Protein AF-A0A0F8VSQ3-F1 (afdb_monomer)

Radius of gyration: 21.57 Å; Cα contacts (8 Å, |Δi|>4): 103; chains: 1; bounding box: 49×39×62 Å

Solvent-accessible surface area (backbone atoms only — not comparable to full-atom values): 9890 Å² total; per-residue (Å²): 139,87,86,88,83,87,86,86,74,57,72,69,60,49,50,52,51,51,53,56,52,42,71,39,65,46,79,46,69,46,68,51,94,93,52,95,62,66,46,83,47,72,45,74,39,74,78,78,88,86,86,85,82,88,85,88,74,63,78,91,43,47,51,59,55,45,18,72,58,31,78,76,59,89,81,67,72,52,72,82,46,49,65,62,51,54,51,49,27,59,76,69,64,40,40,81,57,85,86,76,63,53,82,60,84,71,82,90,58,88,97,66,84,61,77,83,74,46,40,69,82,83,84,80,73,82,67,77,88,63,88,71,62,66,79,78,42,67,78,80,81,80,86,127

Mean predicted aligned error: 12.32 Å

Nearest PDB structures (foldseek):
  7og4-assembly1_a  TM=2.407E-01  e=1.908E+00  Homo sapiens
  8xt3-assembly1_Lp  TM=1.905E-01  e=4.490E+00  Homo sapiens

Secondary structure (DSSP, 8-state):
--------S-HHHHHHHHHHHHT-EEEEEE--TT-SSPEEEEEEP-------------GGGHHHHHHHS----TTS-GGGGHHHHHHHHHHTTPBPPPS-PPPPSS---TT-------B----S----SS---TTTS-S-----

Structure (mmCIF, N/CA/C/O backbone):
data_AF-A0A0F8VSQ3-F1
#
_entry.id   AF-A0A0F8VSQ3-F1
#
loop_
_atom_site.group_PDB
_atom_site.id
_atom_site.type_symbol
_atom_site.label_atom_id
_atom_site.label_alt_id
_atom_site.label_comp_id
_atom_site.label_asym_id
_atom_site.label_entity_id
_atom_site.label_seq_id
_atom_site.pdbx_PDB_ins_code
_atom_site.Cartn_x
_atom_site.Cartn_y
_atom_site.Cartn_z
_atom_site.occupancy
_atom_site.B_iso_or_equiv
_atom_site.auth_seq_id
_atom_site.auth_comp_id
_atom_site.auth_asym_id
_atom_site.auth_atom_id
_atom_site.pdbx_PDB_model_num
ATOM 1 N N . MET A 1 1 ? 6.421 6.512 -15.736 1.00 66.56 1 MET A N 1
ATOM 2 C CA . MET A 1 1 ? 4.998 6.893 -15.875 1.00 66.56 1 MET A CA 1
ATOM 3 C C . MET A 1 1 ? 4.171 5.881 -15.095 1.00 66.56 1 MET A C 1
ATOM 5 O O . MET A 1 1 ? 4.475 4.701 -15.207 1.00 66.56 1 MET A O 1
ATOM 9 N N . HIS A 1 2 ? 3.207 6.316 -14.280 1.00 70.56 2 HIS A N 1
ATOM 10 C CA . HIS A 1 2 ? 2.321 5.422 -13.522 1.00 70.56 2 HIS A CA 1
ATOM 11 C C . HIS A 1 2 ? 0.908 5.543 -14.086 1.00 70.56 2 HIS A C 1
ATOM 13 O O . HIS A 1 2 ? 0.384 6.653 -14.155 1.00 70.56 2 HIS A O 1
ATOM 19 N N . ILE A 1 3 ? 0.322 4.423 -14.504 1.00 75.44 3 ILE A N 1
ATOM 20 C CA . ILE A 1 3 ? -1.062 4.357 -14.976 1.00 75.44 3 ILE A CA 1
ATOM 21 C C . ILE A 1 3 ? -1.866 3.639 -13.894 1.00 75.44 3 ILE A C 1
ATOM 23 O O . ILE A 1 3 ? -1.527 2.520 -13.517 1.00 75.44 3 ILE A O 1
ATOM 27 N N . TYR A 1 4 ? -2.899 4.306 -13.382 1.00 78.56 4 TYR A N 1
ATOM 28 C CA . TYR A 1 4 ? -3.831 3.740 -12.412 1.00 78.56 4 TYR A CA 1
ATOM 29 C C . TYR A 1 4 ? -5.100 3.329 -13.148 1.00 78.56 4 TYR A C 1
ATOM 31 O O . TYR A 1 4 ? -5.677 4.133 -13.877 1.00 78.56 4 TYR A O 1
ATOM 39 N N . ILE A 1 5 ? -5.524 2.086 -12.954 1.00 80.31 5 ILE A N 1
ATOM 40 C CA . ILE A 1 5 ? -6.735 1.526 -13.553 1.00 80.31 5 ILE A CA 1
ATOM 41 C C . ILE A 1 5 ? -7.601 0.918 -12.454 1.00 80.31 5 ILE A C 1
ATOM 43 O O . ILE A 1 5 ? -7.084 0.400 -11.465 1.00 80.31 5 ILE A O 1
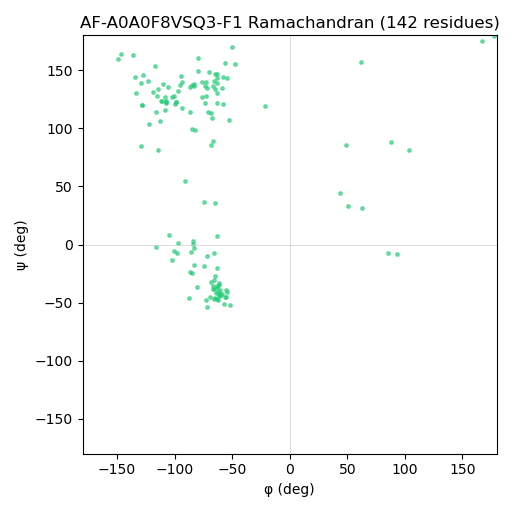ATOM 47 N N . ALA A 1 6 ? -8.916 1.004 -12.625 1.00 79.94 6 ALA A N 1
ATOM 48 C CA . ALA A 1 6 ? -9.884 0.287 -11.809 1.00 79.94 6 ALA A CA 1
ATOM 49 C C . ALA A 1 6 ? -10.443 -0.867 -12.643 1.00 79.94 6 ALA A C 1
ATOM 51 O O . ALA A 1 6 ? -10.754 -0.683 -13.819 1.00 79.94 6 ALA A O 1
ATOM 52 N N . ILE A 1 7 ? -10.559 -2.049 -12.043 1.00 82.81 7 ILE A N 1
ATOM 53 C CA . ILE A 1 7 ? -10.955 -3.277 -12.737 1.00 82.81 7 ILE A CA 1
ATOM 54 C C . ILE A 1 7 ? -12.097 -3.915 -11.949 1.00 8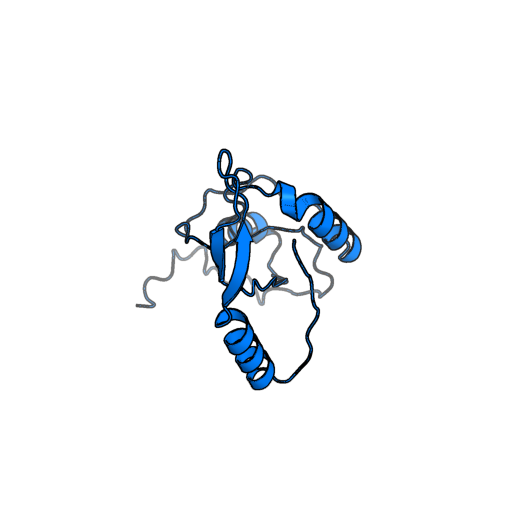2.81 7 ILE A C 1
ATOM 56 O O . ILE A 1 7 ? -12.073 -3.932 -10.719 1.00 82.81 7 ILE A O 1
ATOM 60 N N . ARG A 1 8 ? -13.107 -4.430 -12.652 1.00 83.56 8 ARG A N 1
ATOM 61 C CA . ARG A 1 8 ? -14.232 -5.172 -12.072 1.00 83.56 8 ARG A CA 1
ATOM 62 C C . ARG A 1 8 ? -14.465 -6.427 -12.904 1.00 83.56 8 ARG A C 1
ATOM 64 O O . ARG A 1 8 ? -14.583 -6.334 -14.119 1.00 83.56 8 ARG A O 1
ATOM 71 N N . GLY A 1 9 ? -14.570 -7.582 -12.256 1.00 88.00 9 GLY A N 1
ATOM 72 C CA . GLY A 1 9 ? -14.800 -8.861 -12.925 1.00 88.00 9 GLY A CA 1
ATOM 73 C C . GLY A 1 9 ? -14.820 -10.029 -11.943 1.00 88.00 9 GLY A C 1
ATOM 74 O O . GLY A 1 9 ? -14.656 -9.836 -10.738 1.00 88.00 9 GLY A O 1
ATOM 75 N N . LEU A 1 10 ? -15.030 -11.240 -12.462 1.00 91.75 10 LEU A N 1
ATOM 76 C CA . LEU A 1 10 ? -14.872 -12.474 -11.688 1.00 91.75 10 LEU A CA 1
ATOM 77 C C . LEU A 1 10 ? -13.402 -12.655 -11.283 1.00 91.75 10 LEU A C 1
ATOM 79 O O . LEU A 1 10 ? -12.504 -12.302 -12.045 1.00 91.75 10 LEU A O 1
ATOM 83 N N . ILE A 1 11 ? -13.151 -13.251 -10.111 1.00 88.12 11 ILE A N 1
ATOM 84 C CA . ILE A 1 11 ? -11.791 -13.427 -9.564 1.00 88.12 11 ILE A CA 1
ATOM 85 C C . ILE A 1 11 ? -10.871 -14.164 -10.550 1.00 88.12 11 ILE A C 1
ATOM 87 O O . ILE A 1 11 ? -9.707 -13.797 -10.685 1.00 88.12 11 ILE A O 1
ATOM 91 N N . SER A 1 12 ? -11.378 -15.181 -11.253 1.00 92.50 12 SER A N 1
ATOM 92 C CA . SER A 1 12 ? -10.612 -15.919 -12.267 1.00 92.50 12 SER A CA 1
ATOM 93 C C . SER A 1 12 ? -10.173 -15.023 -13.428 1.00 92.50 12 SER A C 1
ATOM 95 O O . SER A 1 12 ? -8.993 -15.008 -13.762 1.00 92.50 12 SER A O 1
ATOM 97 N N . ALA A 1 13 ? -11.093 -14.225 -13.977 1.00 92.56 13 ALA A N 1
ATOM 98 C CA . ALA A 1 13 ? -10.815 -13.310 -15.083 1.00 92.56 13 ALA A CA 1
ATOM 99 C C . ALA A 1 13 ? -9.839 -12.188 -14.684 1.00 92.56 13 ALA A C 1
ATOM 101 O O . ALA A 1 13 ? -8.962 -11.824 -15.463 1.00 92.56 13 ALA A O 1
ATOM 102 N N . VAL A 1 14 ? -9.952 -11.662 -13.456 1.00 90.06 14 VAL A N 1
ATOM 103 C CA . VAL A 1 14 ? -9.006 -10.660 -12.935 1.00 90.06 14 VAL A CA 1
ATOM 104 C C . VAL A 1 14 ? -7.600 -11.252 -12.831 1.00 90.06 14 VAL A C 1
ATOM 106 O O . VAL A 1 14 ? -6.658 -10.647 -13.332 1.00 90.06 14 VAL A O 1
ATOM 109 N N . LYS A 1 15 ? -7.457 -12.457 -12.267 1.00 89.25 15 LYS A N 1
ATOM 110 C CA . LYS A 1 15 ? -6.156 -13.136 -12.158 1.00 89.25 15 LYS A CA 1
ATOM 111 C C . LYS A 1 15 ? -5.533 -13.446 -13.517 1.00 89.25 15 LYS A C 1
ATOM 113 O O . LYS A 1 15 ? -4.329 -13.288 -13.690 1.00 89.25 15 LYS A O 1
ATOM 118 N N . GLU A 1 16 ? -6.333 -13.893 -14.483 1.00 91.38 16 GLU A N 1
ATOM 119 C CA . GLU A 1 16 ? -5.857 -14.149 -15.846 1.00 91.38 16 GLU A CA 1
ATOM 120 C C . GLU A 1 16 ? -5.306 -12.871 -16.489 1.00 91.38 16 GLU A C 1
ATOM 122 O O . GLU A 1 16 ? -4.203 -12.870 -17.036 1.00 91.38 16 GLU A O 1
ATOM 127 N N . TRP A 1 17 ? -6.024 -11.758 -16.336 1.00 89.88 17 TRP A N 1
ATOM 128 C CA . TRP A 1 17 ? -5.571 -10.453 -16.800 1.00 89.88 17 TRP A CA 1
ATOM 129 C C . TRP A 1 17 ? -4.299 -9.976 -16.068 1.00 89.88 17 TRP A C 1
ATOM 131 O O . TRP A 1 17 ? -3.371 -9.485 -16.713 1.00 89.88 17 TRP A O 1
ATOM 141 N N . GLU A 1 18 ? -4.199 -10.161 -14.746 1.00 89.06 18 GLU A N 1
ATOM 142 C CA . GLU A 1 18 ? -2.995 -9.828 -13.963 1.00 89.06 18 GLU A CA 1
ATOM 143 C C . GLU A 1 18 ? -1.769 -10.623 -14.440 1.00 89.06 18 GLU A C 1
ATOM 145 O O . GLU A 1 18 ? -0.676 -10.067 -14.607 1.00 89.06 18 GLU A O 1
ATOM 150 N N . ASN A 1 19 ? -1.955 -11.915 -14.720 1.00 87.94 19 ASN A N 1
ATOM 151 C CA . ASN A 1 19 ? -0.921 -12.788 -15.274 1.00 87.94 19 ASN A CA 1
ATOM 152 C C . ASN A 1 19 ? -0.506 -12.340 -16.681 1.00 87.94 19 ASN A C 1
ATOM 154 O O . ASN A 1 19 ? 0.686 -12.214 -16.968 1.00 87.94 19 ASN A O 1
ATOM 158 N N . PHE A 1 20 ? -1.475 -12.032 -17.548 1.00 88.56 20 PHE A N 1
ATOM 159 C CA . PHE A 1 20 ? -1.192 -11.517 -18.884 1.00 88.56 20 PHE A CA 1
ATOM 160 C C . PHE A 1 20 ? -0.343 -10.246 -18.809 1.00 88.56 20 PHE A C 1
ATOM 162 O O . PHE A 1 20 ? 0.720 -10.182 -19.423 1.00 88.56 20 PHE A O 1
ATOM 169 N N . MET A 1 21 ? -0.755 -9.270 -18.000 1.00 87.25 21 MET A N 1
ATOM 170 C CA . MET A 1 21 ? -0.066 -7.986 -17.876 1.00 87.25 21 MET A CA 1
ATOM 171 C C . MET A 1 21 ? 1.326 -8.094 -17.253 1.00 87.25 21 MET A C 1
ATOM 173 O O . MET A 1 21 ? 2.220 -7.358 -17.657 1.00 87.25 21 MET A O 1
ATOM 177 N N . SER A 1 22 ? 1.538 -8.994 -16.292 1.00 82.00 22 SER A N 1
ATOM 178 C CA . SER A 1 22 ? 2.855 -9.202 -15.664 1.00 82.00 22 SER A CA 1
ATOM 179 C C . SER A 1 22 ? 3.855 -9.960 -16.549 1.00 82.00 22 SER A C 1
ATOM 181 O O . SER A 1 22 ? 5.061 -9.868 -16.325 1.00 82.00 22 SER A O 1
ATOM 183 N N . SER A 1 23 ? 3.378 -10.667 -17.577 1.00 80.81 23 SER A N 1
ATOM 184 C CA . SER A 1 23 ? 4.228 -11.415 -18.518 1.00 80.81 23 SER A CA 1
ATOM 185 C C . SER A 1 23 ? 4.777 -10.583 -19.688 1.00 80.81 23 SER A C 1
ATOM 187 O O . SER A 1 23 ? 5.601 -11.073 -20.459 1.00 80.81 23 SER A O 1
ATOM 189 N N . GLN A 1 24 ? 4.354 -9.323 -19.835 1.00 86.81 24 GLN A N 1
ATOM 190 C CA . GLN A 1 24 ? 4.731 -8.498 -20.984 1.00 86.81 24 GLN A CA 1
ATOM 191 C C . GLN A 1 24 ? 6.085 -7.799 -20.793 1.00 86.81 24 GLN A C 1
ATOM 193 O O . GLN A 1 24 ? 6.354 -7.176 -19.761 1.00 86.81 24 GLN A O 1
ATOM 198 N N . TYR A 1 25 ? 6.897 -7.805 -21.852 1.00 88.69 25 TYR A N 1
ATOM 199 C CA . TYR A 1 25 ? 8.076 -6.952 -21.988 1.00 88.69 25 TYR A CA 1
ATOM 200 C C . TYR A 1 25 ? 7.833 -5.918 -23.082 1.00 88.69 25 TYR A C 1
ATOM 202 O O . TYR A 1 25 ? 7.548 -6.261 -24.226 1.00 88.69 25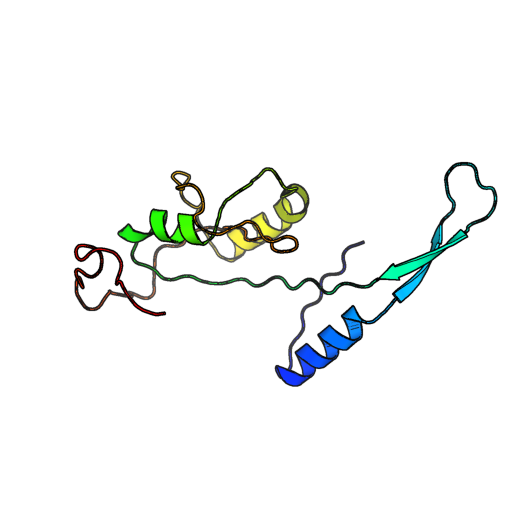 TYR A O 1
ATOM 210 N N . LEU A 1 26 ? 7.968 -4.642 -22.737 1.00 87.62 26 LEU A N 1
ATOM 211 C CA . LEU A 1 26 ? 7.797 -3.543 -23.677 1.00 87.62 26 LEU A CA 1
ATOM 212 C C . LEU A 1 26 ? 9.152 -3.149 -24.268 1.00 87.62 26 LEU A C 1
ATOM 214 O O . LEU A 1 26 ? 10.029 -2.708 -23.516 1.00 87.62 26 LEU A O 1
ATOM 218 N N . PRO A 1 27 ? 9.348 -3.274 -25.590 1.00 90.88 27 PRO A N 1
ATOM 219 C CA . PRO A 1 27 ? 10.557 -2.792 -26.230 1.00 90.88 27 PRO A CA 1
ATOM 220 C C . PRO A 1 27 ? 10.565 -1.266 -26.275 1.00 90.88 27 PRO A C 1
ATOM 222 O O . PRO A 1 27 ? 9.582 -0.624 -26.641 1.00 90.88 27 PRO A O 1
ATOM 225 N N . PHE A 1 28 ? 11.702 -0.672 -25.930 1.00 90.56 28 PHE A N 1
ATOM 226 C CA . PHE A 1 28 ? 11.919 0.766 -26.032 1.00 90.56 28 PHE A CA 1
ATOM 227 C C . PHE A 1 28 ? 13.378 1.064 -26.373 1.00 90.56 28 PHE A C 1
ATOM 229 O O . PHE A 1 28 ? 14.248 0.201 -26.283 1.00 90.56 28 PHE A O 1
ATOM 236 N N . LYS A 1 29 ? 13.657 2.290 -26.818 1.00 89.25 29 LYS A N 1
ATOM 237 C CA . LYS A 1 29 ? 15.016 2.736 -27.139 1.00 89.25 29 LYS A CA 1
ATOM 238 C C . LYS A 1 29 ? 15.434 3.835 -26.173 1.00 89.25 29 LYS A C 1
ATOM 240 O O . LYS A 1 29 ? 14.672 4.773 -25.953 1.00 89.25 29 LYS A O 1
ATOM 245 N N . VAL A 1 30 ? 16.646 3.737 -25.634 1.00 89.31 30 VAL A N 1
ATOM 246 C CA . VAL A 1 30 ? 17.220 4.740 -24.726 1.00 89.31 30 VAL A CA 1
ATOM 247 C C . VAL A 1 30 ? 18.473 5.325 -25.352 1.00 89.31 30 VAL A C 1
ATOM 249 O O . VAL A 1 30 ? 19.353 4.595 -25.809 1.00 89.31 30 VAL A O 1
ATOM 252 N N . LEU A 1 31 ? 18.562 6.653 -25.362 1.00 88.94 31 LEU A N 1
ATOM 253 C CA . LEU A 1 31 ? 19.801 7.350 -25.674 1.00 88.94 31 LEU A CA 1
ATOM 254 C C . LEU A 1 31 ? 20.633 7.458 -24.392 1.00 88.94 31 LEU A C 1
ATOM 256 O O . LEU A 1 31 ? 20.369 8.303 -23.539 1.00 88.94 31 LEU A O 1
ATOM 260 N N . GLU A 1 32 ? 21.608 6.569 -24.230 1.00 85.25 32 GLU A N 1
ATOM 261 C CA . GLU A 1 32 ? 22.520 6.622 -23.086 1.00 85.25 32 GLU A CA 1
ATOM 262 C C . GLU A 1 32 ? 23.463 7.827 -23.185 1.00 85.25 32 GLU A C 1
ATOM 264 O O . GLU A 1 32 ? 23.862 8.251 -24.275 1.00 85.25 32 GLU A O 1
ATOM 269 N N . LYS A 1 33 ? 23.854 8.372 -22.029 1.00 85.88 33 LYS A N 1
ATOM 270 C CA . LYS A 1 33 ? 24.734 9.541 -21.950 1.00 85.88 33 LYS A CA 1
ATOM 271 C C . LYS A 1 33 ? 26.062 9.252 -22.667 1.00 85.88 33 LYS A C 1
ATOM 273 O O . LYS A 1 33 ? 26.775 8.326 -22.300 1.00 85.88 33 LYS A O 1
ATOM 278 N N . GLY A 1 34 ? 26.386 10.049 -23.687 1.00 87.19 34 GLY A N 1
ATOM 279 C CA . GLY A 1 34 ? 27.613 9.912 -24.483 1.00 87.19 34 GLY A CA 1
ATOM 280 C C . GLY A 1 34 ? 27.483 9.061 -25.753 1.00 87.19 34 GLY A C 1
ATOM 281 O O . GLY A 1 34 ? 28.400 9.067 -26.573 1.00 87.19 34 GLY A O 1
ATOM 282 N N . LYS A 1 35 ? 26.351 8.380 -25.982 1.00 86.31 35 LYS A N 1
ATOM 283 C CA . LYS A 1 35 ? 26.087 7.678 -27.248 1.00 86.31 35 LYS A CA 1
ATOM 284 C C . LYS A 1 35 ? 25.316 8.572 -28.217 1.00 86.31 35 LYS A C 1
ATOM 286 O O . LYS A 1 35 ? 24.392 9.277 -27.831 1.00 86.31 35 LYS A O 1
ATOM 291 N N . LYS A 1 36 ? 25.678 8.511 -29.505 1.00 85.44 36 LYS A N 1
ATOM 292 C CA . LYS A 1 36 ? 24.981 9.231 -30.593 1.00 85.44 36 LYS A CA 1
ATOM 293 C C . LYS A 1 36 ? 23.743 8.496 -31.119 1.00 85.44 36 LYS A C 1
ATOM 295 O O . LYS A 1 36 ? 22.930 9.105 -31.805 1.00 85.44 36 LYS A O 1
ATOM 300 N N . LYS A 1 37 ? 23.611 7.193 -30.846 1.00 88.25 37 LYS A N 1
ATOM 301 C CA . LYS A 1 37 ? 22.501 6.355 -31.321 1.00 88.25 37 LYS A CA 1
ATOM 302 C C . LYS A 1 37 ? 21.773 5.700 -30.139 1.00 88.25 37 LYS A C 1
ATOM 304 O O . LYS A 1 37 ? 22.453 5.267 -29.208 1.00 88.25 37 LYS A O 1
ATOM 309 N N . PRO A 1 38 ? 20.431 5.605 -30.171 1.00 86.94 38 PRO A N 1
ATOM 310 C CA . PRO A 1 38 ? 19.661 4.915 -29.140 1.00 86.94 38 PRO A CA 1
ATOM 311 C C . PRO A 1 38 ? 19.926 3.404 -29.139 1.00 86.94 38 PRO A C 1
ATOM 313 O O . PRO A 1 38 ? 19.907 2.778 -30.200 1.00 86.94 38 PRO A O 1
ATOM 316 N N . SER A 1 39 ? 20.099 2.819 -27.955 1.00 89.62 39 SER A N 1
ATOM 317 C CA . SER A 1 39 ? 20.217 1.368 -27.767 1.00 89.62 39 SER A CA 1
ATOM 318 C C . SER A 1 39 ? 18.844 0.761 -27.430 1.00 89.62 39 SER A C 1
ATOM 320 O O . SER A 1 39 ? 18.047 1.424 -26.756 1.00 89.62 39 SER A O 1
ATOM 322 N N . PRO A 1 40 ? 18.530 -0.463 -27.893 1.00 89.94 40 PRO A N 1
ATOM 323 C CA . PRO A 1 40 ? 17.284 -1.146 -27.551 1.00 89.94 40 PRO A CA 1
ATOM 324 C C . PRO A 1 40 ? 17.325 -1.724 -26.127 1.00 89.94 40 PRO A C 1
ATOM 326 O O . PRO A 1 40 ? 18.330 -2.295 -25.716 1.00 89.94 40 PRO A O 1
ATOM 329 N N . TYR A 1 41 ? 16.209 -1.616 -25.406 1.00 88.69 41 TYR A N 1
ATOM 330 C CA . TYR A 1 41 ? 15.972 -2.210 -24.087 1.00 88.69 41 TYR A CA 1
ATOM 331 C C . TYR A 1 41 ? 14.580 -2.839 -24.027 1.00 88.69 41 TYR A C 1
ATOM 333 O O . TYR A 1 41 ? 13.697 -2.518 -24.826 1.00 88.69 41 TYR A O 1
ATOM 341 N N . LEU A 1 42 ? 14.380 -3.706 -23.035 1.00 87.00 42 LEU A N 1
ATOM 342 C CA . LEU A 1 42 ? 13.083 -4.265 -22.669 1.00 87.00 42 LEU A CA 1
ATOM 343 C C . LEU A 1 42 ? 12.707 -3.791 -21.265 1.00 87.00 42 LEU A C 1
ATOM 345 O O . LEU A 1 42 ? 13.491 -3.928 -20.328 1.00 87.00 42 LEU A O 1
ATOM 349 N N . ALA A 1 43 ? 11.511 -3.228 -21.117 1.00 83.56 43 ALA A N 1
ATOM 350 C CA . ALA A 1 43 ? 10.934 -2.896 -19.822 1.00 83.56 43 ALA A CA 1
ATOM 351 C C . ALA A 1 43 ? 9.945 -3.993 -19.438 1.00 83.56 43 ALA A C 1
ATOM 353 O O . ALA A 1 43 ? 8.975 -4.224 -20.155 1.00 83.56 43 ALA A O 1
ATOM 354 N N . GLN A 1 44 ? 10.170 -4.657 -18.309 1.00 84.56 44 GLN A N 1
ATOM 355 C CA . GLN A 1 44 ? 9.194 -5.602 -17.777 1.00 84.56 44 GLN A CA 1
ATOM 356 C C . GLN A 1 44 ? 7.995 -4.837 -17.207 1.00 84.56 44 GLN A C 1
ATOM 358 O O . GLN A 1 44 ? 8.169 -3.946 -16.369 1.00 84.56 44 GLN A O 1
ATOM 363 N N . ILE A 1 45 ? 6.781 -5.187 -17.634 1.00 83.88 45 ILE A N 1
ATOM 364 C CA . ILE A 1 45 ? 5.569 -4.681 -16.991 1.00 83.88 45 ILE A CA 1
ATOM 365 C C . ILE A 1 45 ? 5.401 -5.382 -15.641 1.00 83.88 45 ILE A C 1
ATOM 367 O O . ILE A 1 45 ? 5.566 -6.590 -15.516 1.00 83.88 45 ILE A O 1
ATOM 371 N N . GLN A 1 46 ? 5.046 -4.613 -14.614 1.00 79.69 46 GLN A N 1
ATOM 372 C CA . GLN A 1 46 ? 4.663 -5.152 -13.314 1.00 79.69 46 GLN A CA 1
ATOM 373 C C . GLN A 1 46 ? 3.326 -4.554 -12.897 1.00 79.69 46 GLN A C 1
ATOM 375 O O . GLN A 1 46 ? 3.210 -3.336 -12.734 1.00 79.69 46 GLN A O 1
ATOM 380 N N . VAL A 1 47 ? 2.330 -5.414 -12.691 1.00 80.62 47 VAL A N 1
ATOM 381 C CA . VAL A 1 47 ? 1.080 -5.025 -12.035 1.00 80.62 47 VAL A CA 1
ATOM 382 C C . VAL A 1 47 ? 1.350 -4.926 -10.537 1.00 80.62 47 VAL A C 1
ATOM 384 O O . VAL A 1 47 ? 1.903 -5.843 -9.934 1.00 80.62 47 VAL A O 1
ATOM 387 N N . ARG A 1 48 ? 1.003 -3.788 -9.933 1.00 73.62 48 ARG A N 1
ATOM 388 C CA . ARG A 1 48 ? 1.130 -3.560 -8.489 1.00 73.62 48 ARG A CA 1
ATOM 389 C C . ARG A 1 48 ? -0.234 -3.214 -7.930 1.00 73.62 48 ARG A C 1
ATOM 391 O O . ARG A 1 48 ? -0.720 -2.101 -8.121 1.00 73.62 48 ARG A O 1
ATOM 398 N N . GLU A 1 49 ? -0.840 -4.184 -7.268 1.00 75.50 49 GLU A N 1
ATOM 399 C CA . GLU A 1 49 ? -2.148 -4.020 -6.656 1.00 75.50 49 GLU A CA 1
ATOM 400 C C . GLU A 1 49 ? -2.056 -3.143 -5.396 1.00 75.50 49 GLU A C 1
ATOM 402 O O . GLU A 1 49 ? -1.120 -3.263 -4.602 1.00 75.50 49 GLU A O 1
ATOM 407 N N . LEU A 1 50 ? -3.039 -2.259 -5.205 1.00 74.50 50 LEU A N 1
ATOM 408 C CA . LEU A 1 50 ? -3.219 -1.497 -3.972 1.00 74.50 50 LEU A CA 1
ATOM 409 C C . LEU A 1 50 ? -4.504 -1.969 -3.291 1.00 74.50 50 LEU A C 1
ATOM 411 O O . LEU A 1 50 ? -5.600 -1.625 -3.729 1.00 74.50 50 LEU A O 1
ATOM 415 N N . LYS A 1 51 ? -4.363 -2.729 -2.203 1.00 80.25 51 LYS A N 1
ATOM 416 C CA . LYS A 1 51 ? -5.494 -3.172 -1.381 1.00 80.25 51 LYS A CA 1
ATOM 417 C C . LYS A 1 51 ? -5.705 -2.239 -0.202 1.00 80.25 51 LYS A C 1
ATOM 419 O O . LYS A 1 51 ? -4.751 -1.856 0.474 1.00 80.25 51 LYS A O 1
ATOM 424 N N . ILE A 1 52 ? -6.966 -1.917 0.058 1.00 80.88 52 ILE A N 1
ATOM 425 C CA . ILE A 1 52 ? -7.392 -1.214 1.265 1.00 80.88 52 ILE A CA 1
ATOM 426 C C . ILE A 1 52 ? -8.113 -2.235 2.135 1.00 80.88 52 ILE A C 1
ATOM 428 O O . ILE A 1 52 ? -9.096 -2.832 1.702 1.00 80.88 52 ILE A O 1
ATOM 432 N N . TYR A 1 53 ? -7.615 -2.424 3.350 1.00 83.62 53 TYR A N 1
ATOM 433 C CA . TYR A 1 53 ? -8.227 -3.289 4.349 1.00 83.62 53 TYR A CA 1
ATOM 434 C C . TYR A 1 53 ? -8.798 -2.439 5.480 1.00 83.62 53 TYR A C 1
ATOM 436 O O . TYR A 1 53 ? -8.158 -1.487 5.929 1.00 83.62 53 TYR A O 1
ATOM 444 N N . GLU A 1 54 ? -9.987 -2.803 5.951 1.00 83.56 54 GLU A N 1
ATOM 445 C CA . GLU A 1 54 ? -10.543 -2.315 7.210 1.00 83.56 54 GLU A CA 1
ATOM 446 C C . GLU A 1 54 ? -10.293 -3.372 8.285 1.00 83.56 54 GLU A C 1
ATOM 448 O O . GLU A 1 54 ? -10.691 -4.526 8.134 1.00 83.56 54 GLU A O 1
ATOM 453 N N . ILE A 1 55 ? -9.603 -2.982 9.355 1.00 84.44 55 ILE A N 1
ATOM 454 C CA . ILE A 1 55 ? -9.355 -3.843 10.510 1.00 84.44 55 ILE A CA 1
ATOM 455 C C . ILE A 1 55 ? -10.213 -3.309 11.650 1.00 84.44 55 ILE A C 1
ATOM 457 O O . ILE A 1 55 ? -10.010 -2.183 12.100 1.00 84.44 55 ILE A O 1
ATOM 461 N N . VAL A 1 56 ? -11.170 -4.118 12.099 1.00 84.19 56 VAL A N 1
ATOM 462 C CA . VAL A 1 56 ? -12.042 -3.802 13.234 1.00 84.19 56 VAL A CA 1
ATOM 463 C C . VAL A 1 56 ? -11.484 -4.500 14.469 1.00 84.19 56 VAL A C 1
ATOM 465 O O . VAL A 1 56 ? -11.290 -5.715 14.464 1.00 84.19 56 VAL A O 1
ATOM 468 N N . CYS A 1 57 ? -11.185 -3.738 15.517 1.00 83.50 57 CYS A N 1
ATOM 469 C CA . CYS A 1 57 ? -10.636 -4.260 16.765 1.00 83.50 57 CYS A CA 1
ATOM 470 C C . CYS A 1 57 ? -11.074 -3.407 17.968 1.00 83.50 57 CYS A C 1
ATOM 472 O O . CYS A 1 57 ? -11.415 -2.235 17.783 1.00 83.50 57 CYS A O 1
ATOM 474 N N . PRO A 1 58 ? -11.021 -3.943 19.206 1.00 82.56 58 PRO A N 1
ATOM 475 C CA . PRO A 1 58 ? -11.210 -3.134 20.408 1.00 82.56 58 PRO A CA 1
ATOM 476 C C . PRO A 1 58 ? -10.184 -1.998 20.471 1.00 82.56 58 PRO A C 1
ATOM 478 O O . PRO A 1 58 ? -9.021 -2.185 20.094 1.00 82.56 58 PRO A O 1
ATOM 481 N N . LYS A 1 59 ? -10.588 -0.834 20.989 1.00 81.69 59 LYS A N 1
ATOM 482 C CA . LYS A 1 59 ? -9.723 0.353 21.089 1.00 81.69 59 LYS A CA 1
ATOM 483 C C . LYS A 1 59 ? -8.497 0.097 21.968 1.00 81.69 59 LYS A C 1
ATOM 485 O O . LYS A 1 59 ? -7.409 0.579 21.683 1.00 81.69 59 LYS A O 1
ATOM 490 N N . GLU A 1 60 ? -8.657 -0.730 22.993 1.00 81.06 60 GLU A N 1
ATOM 491 C CA . GLU A 1 60 ? -7.606 -1.156 23.918 1.00 81.06 60 GLU A CA 1
ATOM 492 C C . GLU A 1 60 ? -6.496 -1.956 23.220 1.00 81.06 60 GLU A C 1
ATO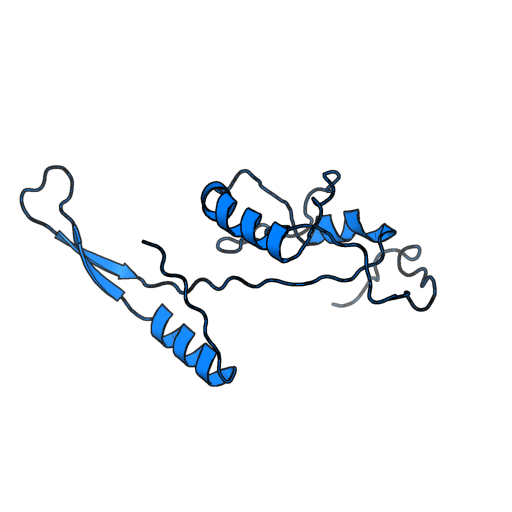M 494 O O . GLU A 1 60 ? -5.386 -2.065 23.736 1.00 81.06 60 GLU A O 1
ATOM 499 N N . CYS A 1 61 ? -6.782 -2.518 22.042 1.00 79.81 61 CYS A N 1
ATOM 500 C CA . CYS A 1 61 ? -5.839 -3.306 21.258 1.00 79.81 61 CYS A CA 1
ATOM 501 C C . CYS A 1 61 ? -5.147 -2.502 20.144 1.00 79.81 61 CYS A C 1
ATOM 503 O O . CYS A 1 61 ? -4.346 -3.096 19.419 1.00 79.81 61 CYS A O 1
ATOM 505 N N . GLU A 1 62 ? -5.420 -1.195 19.993 1.00 79.81 62 GLU A N 1
ATOM 506 C CA . GLU A 1 62 ? -4.902 -0.370 18.885 1.00 79.81 62 GLU A CA 1
ATOM 507 C C . GLU A 1 62 ? -3.379 -0.491 18.756 1.00 79.81 62 GLU A C 1
ATOM 509 O O . GLU A 1 62 ? -2.883 -0.861 17.693 1.00 79.81 62 GLU A O 1
ATOM 514 N N . ASP A 1 63 ? -2.632 -0.285 19.844 1.00 77.69 63 ASP A N 1
ATOM 515 C CA . ASP A 1 63 ? -1.164 -0.316 19.818 1.00 77.69 63 ASP A CA 1
ATOM 516 C C . ASP A 1 63 ? -0.609 -1.688 19.392 1.00 77.69 63 ASP A C 1
ATOM 518 O O . ASP A 1 63 ? 0.400 -1.777 18.684 1.00 77.69 63 ASP A O 1
ATOM 522 N N . LYS A 1 64 ? -1.287 -2.777 19.780 1.00 78.19 64 LYS A N 1
ATOM 523 C CA . LYS A 1 64 ? -0.905 -4.148 19.416 1.00 78.19 64 LYS A CA 1
ATOM 524 C C . LYS A 1 64 ? -1.206 -4.433 17.948 1.00 78.19 64 LYS A C 1
ATOM 526 O O . LYS A 1 64 ? -0.320 -4.909 17.242 1.00 78.19 64 LYS A O 1
ATOM 531 N N . VAL A 1 65 ? -2.403 -4.099 17.464 1.00 81.12 65 VAL A N 1
ATOM 532 C CA . VAL A 1 65 ? -2.767 -4.243 16.041 1.00 81.12 65 VAL A CA 1
ATOM 533 C C . VAL A 1 65 ? -1.813 -3.432 15.178 1.00 81.12 65 VAL A C 1
ATOM 535 O O . VAL A 1 65 ? -1.294 -3.906 14.169 1.00 81.12 65 VAL A O 1
ATOM 538 N N . MET A 1 66 ? -1.500 -2.226 15.625 1.00 78.62 66 MET A N 1
ATOM 539 C CA . MET A 1 66 ? -0.609 -1.342 14.908 1.00 78.62 66 MET A CA 1
ATOM 540 C C . MET A 1 66 ? 0.838 -1.845 14.890 1.00 78.62 66 MET A C 1
ATOM 542 O O . MET A 1 66 ? 1.510 -1.696 13.872 1.00 78.62 66 MET A O 1
ATOM 546 N N . SER A 1 67 ? 1.302 -2.541 15.936 1.00 74.50 67 SER A N 1
ATOM 547 C CA . SER A 1 67 ? 2.585 -3.261 15.882 1.00 74.50 67 SER A CA 1
ATOM 548 C C . SER A 1 67 ? 2.600 -4.425 14.878 1.00 74.50 67 SER A C 1
ATOM 550 O O . SER A 1 67 ? 3.659 -4.733 14.338 1.00 74.50 67 SER A O 1
ATOM 552 N N . MET A 1 68 ? 1.445 -5.036 14.575 1.00 76.50 68 MET A N 1
ATOM 553 C CA . MET A 1 68 ? 1.329 -6.138 13.607 1.00 76.50 68 MET A CA 1
ATOM 554 C C . MET A 1 68 ? 1.281 -5.650 12.157 1.00 76.50 68 MET A C 1
ATOM 556 O O . MET A 1 68 ? 1.845 -6.286 11.272 1.00 76.50 68 MET A O 1
ATOM 560 N N . ILE A 1 69 ? 0.630 -4.514 11.893 1.00 74.25 69 ILE A N 1
ATOM 561 C CA . ILE A 1 69 ? 0.505 -3.977 10.526 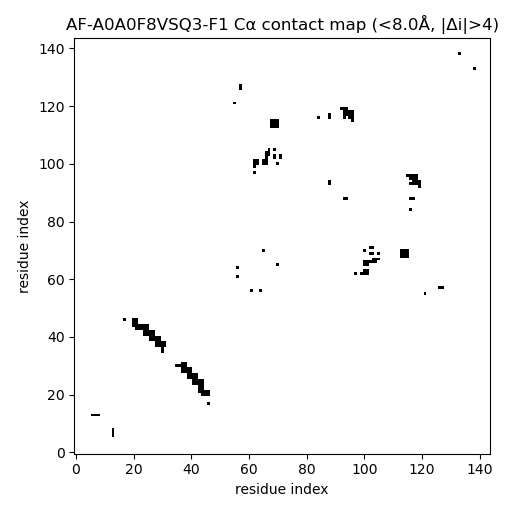1.00 74.25 69 ILE A CA 1
ATOM 562 C C . ILE A 1 69 ? 1.713 -3.147 10.088 1.00 74.25 69 ILE A C 1
ATOM 564 O O . ILE A 1 69 ? 1.707 -2.601 8.989 1.00 74.25 69 ILE A O 1
ATOM 568 N N . LYS A 1 70 ? 2.753 -3.052 10.928 1.00 65.12 70 LYS A N 1
ATOM 569 C CA . LYS A 1 70 ? 4.033 -2.409 10.616 1.00 65.12 70 LYS A CA 1
ATOM 570 C C . LYS A 1 70 ? 3.861 -1.004 10.003 1.00 65.12 70 LYS A C 1
ATOM 572 O O . LYS A 1 70 ? 4.063 -0.824 8.803 1.00 65.12 70 LYS A O 1
ATOM 577 N N . PRO A 1 71 ? 3.729 0.062 10.808 1.00 55.75 71 PRO A N 1
ATOM 578 C CA . PRO A 1 71 ? 4.183 1.394 10.406 1.00 55.75 71 PRO A CA 1
ATOM 579 C C . PRO A 1 71 ? 5.727 1.470 10.468 1.00 55.75 71 PRO A C 1
ATOM 581 O O . PRO A 1 71 ? 6.318 2.461 10.886 1.00 55.75 71 PRO A O 1
ATOM 584 N N . GLY A 1 72 ? 6.410 0.382 10.112 1.00 43.34 72 GLY A N 1
ATOM 585 C CA . GLY A 1 72 ? 7.857 0.251 10.149 1.00 43.34 72 GLY A CA 1
ATOM 586 C C . GLY A 1 72 ? 8.456 0.861 8.894 1.00 43.34 72 GLY A C 1
ATOM 587 O O . GLY A 1 72 ? 8.502 0.214 7.849 1.00 43.34 72 GLY A O 1
ATOM 588 N N . GLY A 1 73 ? 8.929 2.097 9.032 1.00 46.72 73 GLY A N 1
ATOM 589 C CA . GLY A 1 73 ? 9.765 2.767 8.045 1.00 46.72 73 GLY A CA 1
ATOM 590 C C . GLY A 1 73 ? 9.025 3.804 7.211 1.00 46.72 73 GLY A C 1
ATOM 591 O O . GLY A 1 73 ? 8.775 3.608 6.027 1.00 46.72 73 GLY A O 1
ATOM 592 N N . PHE A 1 74 ? 8.860 5.000 7.774 1.00 47.12 74 PHE A N 1
ATOM 593 C CA . PHE A 1 74 ? 8.730 6.235 6.987 1.00 47.12 74 PHE A CA 1
ATOM 594 C C . PHE A 1 74 ? 9.999 6.568 6.162 1.00 47.12 74 PHE A C 1
ATOM 596 O O . PHE A 1 74 ? 10.073 7.635 5.559 1.00 47.12 74 PHE A O 1
ATOM 603 N N . HIS A 1 75 ? 10.993 5.672 6.116 1.00 40.75 75 HIS A N 1
ATOM 604 C CA . HIS A 1 75 ? 12.287 5.869 5.458 1.00 40.75 75 HIS A CA 1
ATOM 605 C C . HIS A 1 75 ? 12.454 5.118 4.127 1.00 40.75 75 HIS A C 1
ATOM 607 O O . HIS A 1 75 ? 13.527 5.154 3.539 1.00 40.75 75 HIS A O 1
ATOM 613 N N . GLY A 1 76 ? 11.387 4.506 3.603 1.00 43.94 76 GLY A N 1
ATOM 614 C CA . GLY A 1 76 ? 11.328 3.992 2.232 1.00 43.94 76 GLY A CA 1
ATOM 615 C C . GLY A 1 76 ? 10.305 4.759 1.397 1.00 43.94 76 GLY A C 1
ATOM 616 O O . GLY A 1 76 ? 9.172 4.318 1.265 1.00 43.94 76 GLY A O 1
ATOM 617 N N . ASP A 1 77 ? 10.693 5.926 0.882 1.00 48.72 77 ASP A N 1
ATOM 618 C CA . ASP A 1 77 ? 10.045 6.656 -0.222 1.00 48.72 77 ASP A CA 1
ATOM 619 C C . ASP A 1 77 ? 8.494 6.750 -0.205 1.00 48.72 77 ASP A C 1
ATOM 621 O O . ASP A 1 77 ? 7.817 6.628 -1.228 1.00 48.72 77 ASP A O 1
ATOM 625 N N . SER A 1 78 ? 7.902 7.043 0.962 1.00 56.16 78 SER A N 1
ATOM 626 C CA . SER A 1 78 ? 6.464 7.363 1.092 1.00 56.16 78 SER A CA 1
ATOM 627 C C . SER A 1 78 ? 6.071 8.670 0.384 1.00 56.16 78 SER A C 1
ATOM 629 O O . SER A 1 78 ? 4.885 8.993 0.256 1.00 56.16 78 SER A O 1
ATOM 631 N N . SER A 1 79 ? 7.060 9.417 -0.122 1.00 60.06 79 SER A N 1
ATOM 632 C CA . SER A 1 79 ? 6.880 10.659 -0.872 1.00 60.06 79 SER A CA 1
ATOM 633 C C . SER A 1 79 ? 5.945 10.469 -2.075 1.00 60.06 79 SER A C 1
ATOM 635 O O . SER A 1 79 ? 5.044 11.285 -2.291 1.00 60.06 79 SER A O 1
ATOM 637 N N . LYS A 1 80 ? 6.082 9.337 -2.780 1.00 66.31 80 LYS A N 1
ATOM 638 C CA . LYS A 1 80 ? 5.320 8.989 -3.988 1.00 66.31 80 LYS A CA 1
ATOM 639 C C . LYS A 1 80 ? 3.830 8.788 -3.721 1.00 66.31 80 LYS A C 1
ATOM 641 O O . LYS A 1 80 ? 3.002 9.108 -4.568 1.00 66.31 80 LYS A O 1
ATOM 646 N N . PHE A 1 81 ? 3.479 8.322 -2.525 1.00 70.81 81 PHE A N 1
ATOM 647 C CA . PHE A 1 81 ? 2.096 8.040 -2.138 1.00 70.81 81 PHE A CA 1
ATOM 648 C C . PHE A 1 81 ? 1.474 9.143 -1.275 1.00 70.81 81 PHE A C 1
ATOM 650 O O . PHE A 1 81 ? 0.272 9.125 -1.023 1.00 70.81 81 PHE A O 1
ATOM 657 N N . LYS A 1 82 ? 2.241 10.164 -0.874 1.00 74.44 82 LYS A N 1
ATOM 658 C CA . LYS A 1 82 ? 1.781 11.202 0.061 1.00 74.44 82 LYS A CA 1
ATOM 659 C C . LYS A 1 82 ? 0.497 11.910 -0.387 1.00 74.44 82 LYS A C 1
ATOM 661 O O . LYS A 1 82 ? -0.404 12.105 0.425 1.00 74.44 82 LYS A O 1
ATOM 666 N N . LYS A 1 83 ? 0.399 12.308 -1.664 1.00 80.19 83 LYS A N 1
ATOM 667 C CA . LYS A 1 83 ? -0.794 12.996 -2.199 1.00 80.19 83 LYS A CA 1
ATOM 668 C C . LYS A 1 83 ? -2.000 12.048 -2.333 1.00 80.19 83 LYS A C 1
ATOM 670 O O . LYS A 1 83 ? -3.030 12.380 -1.745 1.00 80.19 83 LYS A O 1
ATOM 675 N N . PRO A 1 84 ? -1.898 10.886 -3.017 1.00 79.88 84 PRO A N 1
ATOM 676 C CA . PRO A 1 84 ? -3.003 9.930 -3.103 1.00 79.88 84 PRO A CA 1
ATOM 677 C C . PRO A 1 84 ? -3.514 9.471 -1.737 1.00 79.88 84 PRO A C 1
ATOM 679 O O . PRO A 1 84 ? -4.717 9.497 -1.502 1.00 79.88 84 PRO A O 1
ATOM 682 N N . LEU A 1 85 ? -2.616 9.138 -0.803 1.00 79.31 85 LEU A N 1
ATOM 683 C CA . LEU A 1 85 ? -3.025 8.688 0.526 1.00 79.31 85 LEU A CA 1
ATOM 684 C C . LEU A 1 85 ? -3.709 9.797 1.314 1.00 79.31 85 LEU A C 1
ATOM 686 O O . LEU A 1 85 ? -4.705 9.532 1.969 1.00 79.31 85 LEU A O 1
ATOM 690 N N . ARG A 1 86 ? -3.252 11.051 1.205 1.00 82.62 86 ARG A N 1
ATOM 691 C CA . ARG A 1 86 ? -3.937 12.183 1.846 1.00 82.62 86 ARG A CA 1
ATOM 692 C C . ARG A 1 86 ? -5.348 12.407 1.295 1.00 82.62 86 ARG A C 1
ATOM 694 O O . ARG A 1 86 ? -6.225 12.834 2.038 1.00 82.62 86 ARG A O 1
ATOM 701 N N . LEU A 1 87 ? -5.564 12.194 -0.002 1.00 85.81 87 LEU A N 1
ATOM 702 C CA . LEU A 1 87 ? -6.905 12.273 -0.586 1.00 85.81 87 LEU A CA 1
ATOM 703 C C . LEU A 1 87 ? -7.772 11.113 -0.100 1.00 85.81 87 LEU A C 1
ATOM 705 O O . LEU A 1 87 ? -8.898 11.337 0.331 1.00 85.81 87 LEU A O 1
ATOM 709 N N . LEU A 1 88 ? -7.222 9.900 -0.094 1.00 85.25 88 LEU A N 1
ATOM 710 C CA . LEU A 1 88 ? -7.916 8.702 0.356 1.00 85.25 88 LEU A CA 1
ATOM 711 C C . LEU A 1 88 ? -8.322 8.786 1.835 1.00 85.25 88 LEU A C 1
ATOM 713 O O . LEU A 1 88 ? -9.461 8.482 2.169 1.00 85.25 88 LEU A O 1
ATOM 717 N N . THR A 1 89 ? -7.440 9.265 2.716 1.00 85.62 89 THR A N 1
ATOM 718 C CA . THR A 1 89 ? -7.760 9.439 4.142 1.00 85.62 89 THR A CA 1
ATOM 719 C C . THR A 1 89 ? -8.869 10.456 4.365 1.00 85.62 89 THR A C 1
ATOM 721 O O . THR A 1 89 ? -9.734 10.230 5.208 1.00 85.62 89 THR A O 1
ATOM 724 N N . LYS A 1 90 ? -8.894 11.542 3.580 1.00 87.81 90 LYS A N 1
ATOM 725 C CA . LYS A 1 90 ? -9.990 12.519 3.599 1.00 87.81 90 LYS A CA 1
ATOM 726 C C . LYS A 1 90 ? -11.306 11.919 3.105 1.00 87.81 90 LYS A C 1
ATOM 728 O O . LYS A 1 90 ? -12.320 12.115 3.762 1.00 87.81 90 LYS A O 1
ATOM 733 N N . LEU A 1 91 ? -11.287 11.195 1.983 1.00 89.44 91 LEU A N 1
ATOM 734 C CA . LEU A 1 91 ? -12.479 10.553 1.410 1.00 89.44 91 LEU A CA 1
ATOM 735 C C . LEU A 1 91 ? -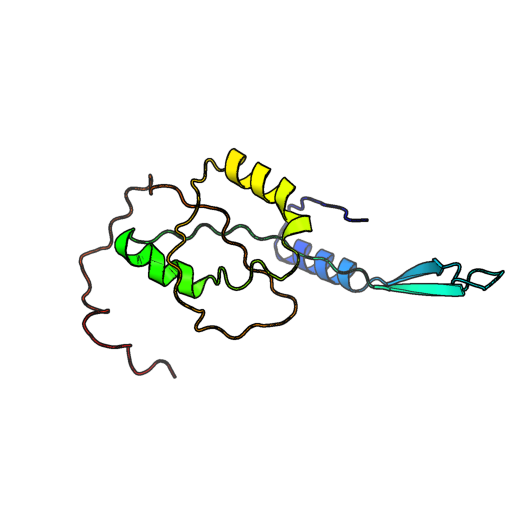13.093 9.528 2.368 1.00 89.44 91 LEU A C 1
ATOM 737 O O . LEU A 1 91 ? -14.309 9.453 2.493 1.00 89.44 91 LEU A O 1
ATOM 741 N N . LEU A 1 92 ? -12.248 8.773 3.068 1.00 86.50 92 LEU A N 1
ATOM 742 C CA . LEU A 1 92 ? -12.668 7.774 4.049 1.00 86.50 92 LEU A CA 1
ATOM 743 C C . LEU A 1 92 ? -12.976 8.369 5.437 1.00 86.50 92 LEU A C 1
ATOM 745 O O . LEU A 1 92 ? -13.380 7.632 6.334 1.00 86.50 92 LEU A O 1
ATOM 749 N N . GLY A 1 93 ? -12.780 9.679 5.640 1.00 87.88 93 GLY A N 1
ATOM 750 C CA . GLY A 1 93 ? -13.037 10.353 6.917 1.00 87.88 93 GLY A CA 1
ATOM 751 C C . GLY A 1 93 ? -12.159 9.859 8.073 1.00 87.88 93 GLY A C 1
ATOM 752 O O . GLY A 1 93 ? -12.609 9.833 9.218 1.00 87.88 93 GLY A O 1
ATOM 753 N N . LEU A 1 94 ? -10.927 9.432 7.783 1.00 88.25 94 LEU A N 1
ATOM 754 C CA . LEU A 1 94 ? -10.039 8.824 8.773 1.00 88.25 94 LEU A CA 1
ATOM 755 C C . LEU A 1 94 ? -9.291 9.883 9.594 1.00 88.25 94 LEU A C 1
ATOM 757 O O . LEU A 1 94 ? -8.760 10.860 9.061 1.00 88.25 94 LEU A O 1
ATOM 761 N N . LYS A 1 95 ? -9.191 9.644 10.901 1.00 86.81 95 LYS A N 1
ATOM 762 C CA . LYS A 1 95 ? -8.304 10.352 11.828 1.00 86.81 95 LYS A CA 1
ATOM 763 C C . LYS A 1 95 ? -6.883 9.803 11.706 1.00 86.81 95 LYS A C 1
ATOM 765 O O . LYS A 1 95 ? -6.656 8.705 11.201 1.00 86.81 95 LYS A O 1
ATOM 770 N N . LYS A 1 96 ? -5.901 10.576 12.166 1.00 81.62 96 LYS A N 1
ATOM 771 C CA . LYS A 1 96 ? -4.506 10.128 12.194 1.00 81.62 96 LYS A CA 1
ATOM 772 C C . LYS A 1 96 ? -4.379 8.943 13.157 1.00 81.62 96 LYS A C 1
ATOM 774 O O . LYS A 1 96 ? -4.885 9.010 14.271 1.00 81.62 96 LYS A O 1
ATOM 779 N N . CYS A 1 97 ? -3.681 7.901 12.721 1.00 77.25 97 CYS A N 1
ATOM 780 C CA . CYS A 1 97 ? -3.262 6.801 13.581 1.00 77.25 97 CYS A CA 1
ATOM 781 C C . CYS A 1 97 ? -2.435 7.320 14.784 1.00 77.25 97 CYS A C 1
ATOM 783 O O . CYS A 1 97 ? -1.817 8.388 14.676 1.00 77.25 97 CYS A O 1
ATOM 785 N N . SER A 1 98 ? -2.397 6.565 15.892 1.00 72.69 98 SER A N 1
ATOM 786 C CA . SER A 1 98 ? -1.488 6.802 17.031 1.00 72.69 98 SER A CA 1
ATOM 787 C C . SER A 1 98 ? -0.018 6.980 16.582 1.00 72.69 98 SER A C 1
ATOM 789 O O . SER A 1 98 ? 0.344 6.843 15.418 1.00 72.69 98 SER A O 1
ATOM 791 N N . THR A 1 99 ? 0.873 7.399 17.467 1.00 71.19 99 THR A N 1
ATOM 792 C CA . THR A 1 99 ? 2.323 7.423 17.180 1.00 71.19 99 THR A CA 1
ATOM 793 C C . THR A 1 99 ? 3.102 6.484 18.089 1.00 71.19 99 THR A C 1
ATOM 795 O O . THR A 1 99 ? 4.309 6.333 17.916 1.00 71.19 99 THR A O 1
ATOM 798 N N . ASN A 1 100 ? 2.412 5.823 19.020 1.00 68.69 100 ASN A N 1
ATOM 799 C CA . ASN A 1 100 ? 2.993 4.986 20.063 1.00 68.69 100 ASN A CA 1
ATOM 800 C C . ASN A 1 100 ? 3.099 3.528 19.598 1.00 68.69 100 ASN A C 1
ATOM 802 O O . ASN A 1 100 ? 2.583 2.604 20.218 1.00 68.69 100 ASN A O 1
ATOM 806 N N . TRP A 1 101 ? 3.758 3.316 18.461 1.00 72.38 101 TRP A N 1
ATOM 807 C CA . TRP A 1 101 ? 3.911 1.988 17.874 1.00 72.38 101 TRP A CA 1
ATOM 808 C C . TRP A 1 101 ? 5.071 1.229 18.509 1.00 72.38 101 TRP A C 1
ATOM 810 O O . TRP A 1 101 ? 6.167 1.772 18.653 1.00 72.38 101 TRP A O 1
ATOM 820 N N . LYS A 1 102 ? 4.868 -0.055 18.815 1.00 64.94 102 LYS A N 1
ATOM 821 C CA . LYS A 1 102 ? 5.977 -0.948 19.172 1.00 64.94 102 LYS A CA 1
ATOM 822 C C . LYS A 1 102 ? 6.709 -1.433 17.909 1.00 64.94 102 LYS A C 1
ATOM 824 O O . LYS A 1 102 ? 6.072 -1.562 16.859 1.00 64.94 102 LYS A O 1
ATOM 829 N N . PRO A 1 103 ? 8.027 -1.704 17.989 1.00 59.59 103 PRO A N 1
ATOM 830 C CA . PRO A 1 103 ? 8.796 -2.267 16.883 1.00 59.59 103 PRO A CA 1
ATOM 831 C C . PRO A 1 103 ? 8.168 -3.561 16.360 1.00 59.59 103 PRO A C 1
ATOM 833 O O . PRO A 1 103 ? 7.620 -4.352 17.127 1.00 59.59 103 PRO A O 1
ATOM 836 N N . ASN A 1 104 ? 8.241 -3.755 15.045 1.00 62.47 104 ASN A N 1
ATOM 837 C CA . ASN A 1 104 ? 7.579 -4.860 14.365 1.00 62.47 104 ASN A CA 1
ATOM 838 C C . ASN A 1 104 ? 8.157 -6.226 14.771 1.00 62.47 104 ASN A C 1
ATOM 840 O O . ASN A 1 104 ? 9.373 -6.384 14.848 1.00 62.47 104 ASN A O 1
ATOM 844 N N . ILE A 1 105 ? 7.279 -7.217 14.929 1.00 59.19 105 ILE A N 1
ATOM 845 C CA . ILE A 1 105 ? 7.645 -8.626 15.144 1.00 59.19 105 ILE A CA 1
ATOM 846 C C . ILE A 1 105 ? 7.862 -9.345 13.794 1.00 59.19 105 ILE A C 1
ATOM 848 O O . ILE A 1 105 ? 8.593 -10.328 13.718 1.00 59.19 105 ILE A O 1
ATOM 852 N N . ILE A 1 106 ? 7.261 -8.852 12.703 1.00 60.34 106 ILE A N 1
ATOM 853 C CA . ILE A 1 106 ? 7.289 -9.502 11.383 1.00 60.34 106 ILE A CA 1
ATOM 854 C C . ILE A 1 106 ? 8.546 -9.086 10.584 1.00 60.34 106 ILE A C 1
ATOM 856 O O . ILE A 1 106 ? 8.864 -7.894 10.507 1.00 60.34 106 ILE A O 1
ATOM 860 N N . PRO A 1 107 ? 9.259 -10.019 9.926 1.00 57.88 107 PRO A N 1
ATOM 861 C CA . PRO A 1 107 ? 10.413 -9.681 9.096 1.00 57.88 107 PRO A CA 1
ATOM 862 C C . PRO A 1 107 ? 10.037 -8.805 7.890 1.00 57.88 107 PRO A C 1
ATOM 864 O O . PRO A 1 107 ? 8.961 -8.916 7.299 1.00 57.88 107 PRO A O 1
ATOM 867 N N . ASN A 1 108 ? 10.952 -7.917 7.496 1.00 58.38 108 ASN A N 1
ATOM 868 C CA . ASN A 1 108 ? 10.803 -7.109 6.289 1.00 58.38 108 ASN A CA 1
ATOM 869 C C . ASN A 1 108 ? 10.956 -7.994 5.046 1.00 58.38 108 ASN A C 1
ATOM 871 O O . ASN A 1 108 ? 12.052 -8.468 4.765 1.00 58.38 108 ASN A O 1
ATOM 875 N N . VAL A 1 109 ? 9.880 -8.157 4.276 1.00 60.56 109 VAL A N 1
ATOM 876 C CA . VAL A 1 109 ? 9.921 -8.818 2.964 1.00 60.56 109 VAL A CA 1
ATOM 877 C C . VAL A 1 109 ? 10.026 -7.758 1.864 1.00 60.56 109 VAL A C 1
ATOM 879 O O . VAL A 1 109 ? 9.295 -6.765 1.876 1.00 60.56 109 VAL A O 1
ATOM 882 N N . GLY A 1 110 ? 10.950 -7.944 0.918 1.00 60.56 110 GLY A N 1
ATOM 883 C CA . GLY A 1 110 ? 11.098 -7.062 -0.242 1.00 60.56 110 GLY A CA 1
ATOM 884 C C . GLY A 1 110 ? 9.853 -7.078 -1.138 1.00 60.56 110 GLY A C 1
ATOM 885 O O . GLY A 1 110 ? 9.218 -8.113 -1.306 1.00 60.56 110 GLY A O 1
ATOM 886 N N . GLY A 1 111 ? 9.490 -5.928 -1.714 1.00 63.28 111 GLY A N 1
ATOM 887 C CA . GLY A 1 111 ? 8.343 -5.809 -2.629 1.00 63.28 111 GLY A CA 1
ATOM 888 C C . GLY A 1 111 ? 6.978 -5.596 -1.961 1.00 63.28 111 GLY A C 1
ATOM 889 O O . GLY A 1 111 ? 6.020 -5.283 -2.665 1.00 63.28 111 GLY A O 1
ATOM 890 N N . LEU A 1 112 ? 6.890 -5.675 -0.628 1.00 67.75 112 LEU A N 1
ATOM 891 C CA . LEU A 1 112 ? 5.672 -5.402 0.138 1.00 67.75 112 LEU A CA 1
ATOM 892 C C . LEU A 1 112 ? 5.776 -4.070 0.895 1.00 67.75 112 LEU A C 1
ATOM 894 O O . LEU A 1 112 ? 6.657 -3.878 1.734 1.00 67.75 112 LEU A O 1
ATOM 898 N N . HIS A 1 113 ? 4.825 -3.170 0.643 1.00 69.12 113 HIS A N 1
ATOM 899 C CA . HIS A 1 113 ? 4.662 -1.923 1.389 1.00 69.12 113 HIS A CA 1
ATOM 900 C C . HIS A 1 113 ? 3.316 -1.937 2.113 1.00 69.12 113 HIS A C 1
ATOM 902 O O . HIS A 1 113 ? 2.270 -1.912 1.469 1.00 69.12 113 HIS A O 1
ATOM 908 N N . ILE A 1 114 ? 3.347 -1.958 3.445 1.00 73.62 114 ILE A N 1
ATOM 909 C CA . ILE A 1 114 ? 2.154 -1.812 4.284 1.00 73.62 114 ILE A CA 1
ATOM 910 C C . ILE A 1 114 ? 2.150 -0.384 4.825 1.00 73.62 114 ILE A C 1
ATOM 912 O O . ILE A 1 114 ? 3.157 0.079 5.359 1.00 73.62 114 ILE A O 1
ATOM 916 N N . LEU A 1 115 ? 1.045 0.334 4.626 1.00 74.88 115 LEU A N 1
ATOM 917 C CA . LEU A 1 115 ? 0.906 1.740 4.999 1.00 74.88 115 LEU A CA 1
ATOM 918 C C . LEU A 1 115 ? -0.361 1.913 5.835 1.00 74.88 115 LEU A C 1
ATOM 920 O O . LEU A 1 115 ? -1.463 1.645 5.359 1.00 74.88 115 LEU A O 1
ATOM 924 N N . ALA A 1 116 ? -0.208 2.394 7.067 1.00 78.38 116 ALA A N 1
ATOM 925 C CA . ALA A 1 116 ? -1.343 2.777 7.895 1.00 78.38 116 ALA A CA 1
ATOM 926 C C . ALA A 1 116 ? -1.938 4.098 7.381 1.00 78.38 116 ALA A C 1
ATOM 928 O O . ALA A 1 116 ? -1.235 5.107 7.283 1.00 78.38 116 ALA A O 1
ATOM 929 N N . LEU A 1 117 ? -3.226 4.084 7.026 1.00 80.88 117 LEU A N 1
ATOM 930 C CA . LEU A 1 117 ? -3.915 5.246 6.454 1.00 80.88 117 LEU A CA 1
ATOM 931 C C . LEU A 1 117 ? -4.499 6.161 7.535 1.00 80.88 117 LEU A C 1
ATOM 933 O O . LEU A 1 117 ? -4.338 7.379 7.473 1.00 80.88 117 LEU A O 1
ATOM 937 N N . GLY A 1 118 ? -5.170 5.583 8.524 1.00 82.00 118 GLY A N 1
ATOM 938 C CA . GLY A 1 118 ? -5.865 6.316 9.573 1.00 82.00 118 GLY A CA 1
ATOM 939 C C . GLY A 1 118 ? -6.792 5.404 10.372 1.00 82.00 118 GLY A C 1
ATOM 940 O O . GLY A 1 118 ? -6.959 4.234 10.033 1.00 82.00 118 GLY A O 1
ATOM 941 N N . THR A 1 119 ? -7.400 5.947 11.419 1.00 84.44 119 THR A N 1
ATOM 942 C CA . THR A 1 119 ? -8.380 5.261 12.269 1.00 84.44 119 THR A CA 1
ATOM 943 C C . THR A 1 119 ? -9.732 5.965 12.186 1.00 84.44 119 THR A C 1
ATOM 945 O O . THR A 1 119 ? -9.821 7.161 11.908 1.00 84.44 119 THR A O 1
ATOM 948 N N . LYS A 1 120 ? -10.817 5.233 12.417 1.00 86.19 120 LYS A N 1
ATOM 949 C CA . LYS A 1 120 ? -12.154 5.788 12.648 1.00 86.19 120 LYS A CA 1
ATOM 950 C C . LYS A 1 120 ? -12.743 5.057 13.845 1.00 86.19 120 LYS A C 1
ATOM 952 O O . LYS A 1 120 ? -12.465 3.874 14.022 1.00 86.19 120 LYS A O 1
ATOM 957 N N . ASP A 1 121 ? -13.506 5.767 14.669 1.00 80.62 121 ASP A N 1
ATOM 958 C CA . ASP A 1 121 ? -14.221 5.127 15.771 1.00 80.62 121 ASP A CA 1
ATOM 959 C C . ASP A 1 121 ? -15.229 4.129 15.186 1.00 80.62 121 ASP A C 1
ATOM 961 O O . ASP A 1 121 ? -15.861 4.413 14.158 1.00 80.62 121 ASP A O 1
ATOM 965 N N . ASP A 1 122 ? -15.349 2.962 15.818 1.00 69.44 122 ASP A N 1
ATOM 966 C CA . ASP A 1 122 ? -16.288 1.946 15.365 1.00 69.44 122 ASP A CA 1
ATOM 967 C C . ASP A 1 122 ? -17.725 2.474 15.473 1.00 69.44 122 ASP A C 1
ATOM 969 O O . ASP A 1 122 ? -18.192 2.864 16.544 1.00 69.44 122 ASP A O 1
ATOM 973 N N . LYS A 1 123 ? -18.424 2.496 14.338 1.00 63.72 123 LYS A N 1
ATOM 974 C CA . LYS A 1 123 ? -19.855 2.821 14.259 1.00 63.72 123 LYS A CA 1
ATOM 975 C C . LYS A 1 123 ? -20.727 1.570 14.195 1.00 63.72 123 LYS A C 1
ATOM 977 O O . LYS A 1 123 ? -21.947 1.688 14.240 1.00 63.72 123 LYS A O 1
ATOM 982 N N . MET A 1 124 ? -20.118 0.393 14.064 1.00 58.03 124 MET A N 1
ATOM 983 C CA . MET A 1 124 ? -20.804 -0.885 13.895 1.00 58.03 124 MET A CA 1
ATOM 984 C C . MET A 1 124 ? -21.243 -1.497 15.231 1.00 58.03 124 MET A C 1
ATOM 986 O O . MET A 1 124 ? -21.857 -2.561 15.225 1.00 58.03 124 MET A O 1
ATOM 990 N N . ASN A 1 125 ? -20.978 -0.828 16.365 1.00 61.22 125 ASN A N 1
ATOM 991 C CA . ASN A 1 125 ? -21.270 -1.322 17.714 1.00 61.22 125 ASN A CA 1
ATOM 992 C C . ASN A 1 1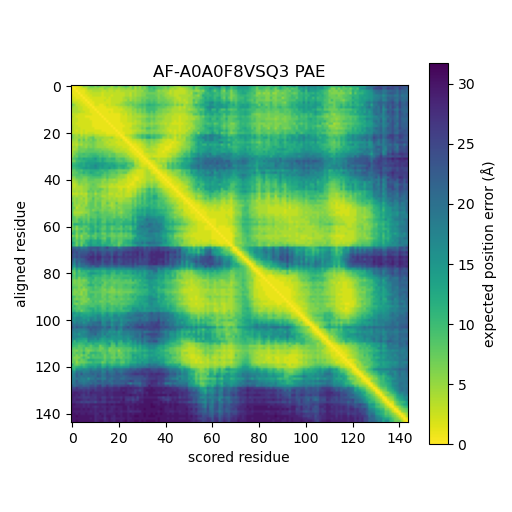25 ? -20.728 -2.740 17.943 1.00 61.22 125 ASN A C 1
ATOM 994 O O . ASN A 1 125 ? -21.344 -3.533 18.661 1.00 61.22 125 ASN A O 1
ATOM 998 N N . TRP A 1 126 ? -19.594 -3.072 17.327 1.00 62.88 126 TRP A N 1
ATOM 999 C CA . TRP A 1 126 ? -18.988 -4.374 17.506 1.00 62.88 126 TRP A CA 1
ATOM 1000 C C . TRP A 1 126 ? -18.486 -4.466 18.947 1.00 62.88 126 TRP A C 1
ATOM 1002 O O . TRP A 1 126 ? -17.604 -3.724 19.384 1.00 62.88 126 TRP A O 1
ATOM 1012 N N . LYS A 1 127 ? -19.109 -5.353 19.723 1.00 60.09 127 LYS A N 1
ATOM 1013 C CA . LYS A 1 127 ? -18.724 -5.635 21.102 1.00 60.09 127 LYS A CA 1
ATOM 1014 C C . LYS A 1 127 ? -18.081 -7.014 21.127 1.00 60.09 127 LYS A C 1
ATOM 1016 O O . LYS A 1 127 ? -18.718 -7.959 20.662 1.00 60.09 127 LYS A O 1
ATOM 1021 N N . PRO A 1 128 ? -16.868 -7.163 21.679 1.00 60.16 128 PRO A N 1
ATOM 1022 C CA . PRO A 1 128 ? -16.325 -8.489 21.914 1.00 60.16 128 PRO A CA 1
ATOM 1023 C C . PRO A 1 128 ? -17.276 -9.261 22.839 1.00 60.16 128 PRO A C 1
ATOM 1025 O O . PRO A 1 128 ? -17.755 -8.723 23.844 1.00 60.16 128 PRO A O 1
ATOM 1028 N N . GLU A 1 129 ? -17.569 -10.514 22.498 1.00 57.91 129 GLU A N 1
ATOM 1029 C CA . GLU A 1 129 ? -18.375 -11.415 23.323 1.00 57.91 129 GLU A CA 1
ATOM 1030 C C . GLU A 1 129 ? -17.596 -11.776 24.598 1.00 57.91 129 GLU A C 1
ATOM 1032 O O . GLU A 1 129 ? -16.900 -12.781 24.667 1.00 57.91 129 GLU A O 1
ATOM 1037 N N . LYS A 1 130 ? -17.710 -10.915 25.618 1.00 56.50 130 LYS A N 1
ATOM 1038 C CA . LYS A 1 130 ? -17.022 -10.991 26.920 1.00 56.50 130 LYS A CA 1
ATOM 1039 C C . LYS A 1 130 ? -15.488 -10.905 26.826 1.00 56.50 130 LYS A C 1
ATOM 1041 O O . LYS A 1 130 ? -14.856 -11.172 25.811 1.00 56.50 130 LYS A O 1
ATOM 1046 N N . LYS A 1 131 ? -14.864 -10.489 27.934 1.00 48.41 131 LYS A N 1
ATOM 1047 C CA . LYS A 1 131 ? -13.406 -10.551 28.101 1.00 48.41 131 LYS A CA 1
ATOM 1048 C C . LYS A 1 131 ? -12.995 -12.021 28.143 1.00 48.41 131 LYS A C 1
ATOM 1050 O O . LYS A 1 131 ? -12.945 -12.615 29.214 1.00 48.41 131 LYS A O 1
ATOM 1055 N N . THR A 1 132 ? -12.710 -12.624 26.999 1.00 50.03 132 THR A N 1
ATOM 1056 C CA . THR A 1 132 ? -11.890 -13.829 26.980 1.00 50.03 132 THR A CA 1
ATOM 1057 C C . THR A 1 132 ? -10.491 -13.409 27.414 1.00 50.03 132 THR A C 1
ATOM 1059 O O . THR A 1 132 ? -9.788 -12.713 26.682 1.00 50.03 132 THR A O 1
ATOM 1062 N N . THR A 1 133 ? -10.101 -13.809 28.621 1.00 48.19 133 THR A N 1
ATOM 1063 C CA . THR A 1 133 ? -8.771 -13.668 29.242 1.00 48.19 133 THR A CA 1
ATOM 1064 C C . THR A 1 133 ? -7.687 -14.467 28.498 1.00 48.19 133 THR A C 1
ATOM 1066 O O . THR A 1 133 ? -6.748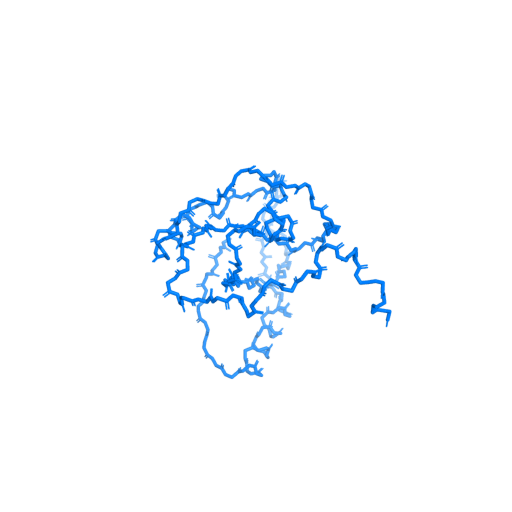 -14.986 29.084 1.00 48.19 133 THR A O 1
ATOM 1069 N N . VAL A 1 134 ? -7.772 -14.548 27.169 1.00 51.00 134 VAL A N 1
ATOM 1070 C CA . VAL A 1 134 ? -6.815 -15.239 26.290 1.00 51.00 134 VAL A CA 1
ATOM 1071 C C . VAL A 1 134 ? -5.491 -14.470 26.201 1.00 51.00 134 VAL A C 1
ATOM 1073 O O . VAL A 1 134 ? -4.513 -14.988 25.684 1.00 51.00 134 VAL A O 1
ATOM 1076 N N . PHE A 1 135 ? -5.437 -13.237 26.715 1.00 45.44 135 PHE A N 1
ATOM 1077 C CA . PHE A 1 135 ? -4.195 -12.469 26.845 1.00 45.44 135 PHE A CA 1
ATOM 1078 C C . PHE A 1 135 ? -3.621 -12.444 28.271 1.00 45.44 135 PHE A C 1
ATOM 1080 O O . PHE A 1 135 ? -2.461 -12.068 28.415 1.00 45.44 135 PHE A O 1
ATOM 1087 N N . ASP A 1 136 ? -4.388 -12.863 29.288 1.00 49.75 136 ASP A N 1
ATOM 1088 C CA . ASP A 1 136 ? -3.869 -13.123 30.645 1.00 49.75 136 ASP A CA 1
ATOM 1089 C C . ASP A 1 136 ? -3.288 -14.541 30.749 1.00 49.75 136 ASP A C 1
ATOM 1091 O O . ASP A 1 136 ? -2.396 -14.817 31.549 1.00 49.75 136 ASP A O 1
ATOM 1095 N N . ILE A 1 137 ? -3.762 -15.441 29.890 1.00 43.22 137 ILE A N 1
ATOM 1096 C CA . ILE A 1 137 ? -3.145 -16.734 29.634 1.00 43.22 137 ILE A CA 1
ATOM 1097 C C . ILE A 1 137 ? -2.098 -16.471 28.550 1.00 43.22 137 ILE A C 1
ATOM 1099 O O . ILE A 1 137 ? -2.443 -16.041 27.452 1.00 43.22 137 ILE A O 1
ATOM 1103 N N . GLY A 1 138 ? -0.812 -16.626 28.878 1.00 44.06 138 GLY A N 1
ATOM 1104 C CA . GLY A 1 138 ? 0.294 -16.391 27.945 1.00 44.06 138 GLY A CA 1
ATOM 1105 C C . GLY A 1 138 ? 0.064 -17.054 26.582 1.00 44.06 138 GLY A C 1
ATOM 1106 O O . GLY A 1 138 ? -0.687 -18.022 26.494 1.00 44.06 138 GLY A O 1
ATOM 1107 N N . THR A 1 139 ? 0.708 -16.503 25.539 1.00 45.88 139 THR A N 1
ATOM 1108 C CA . THR A 1 139 ? 0.684 -16.973 24.134 1.00 45.88 139 THR A CA 1
ATOM 1109 C C . THR A 1 139 ? 0.276 -18.439 24.045 1.00 45.88 139 THR A C 1
ATOM 1111 O O . THR A 1 139 ? 1.013 -19.249 24.617 1.00 45.88 139 THR A O 1
ATOM 1114 N N . PRO A 1 140 ? -0.835 -18.789 23.361 1.00 41.03 140 PRO A N 1
ATOM 1115 C CA . PRO A 1 140 ? -1.203 -20.181 23.174 1.00 41.03 140 PRO A CA 1
ATOM 1116 C C . PRO A 1 140 ? 0.007 -20.897 22.584 1.00 41.03 140 PRO A C 1
ATOM 1118 O O . PRO A 1 140 ? 0.403 -20.638 21.445 1.00 41.03 140 PRO A O 1
ATOM 1121 N N . LYS A 1 141 ? 0.669 -21.718 23.403 1.00 49.22 141 LYS A N 1
ATOM 1122 C CA . LYS A 1 141 ? 1.585 -22.712 22.874 1.00 49.22 141 LYS A CA 1
ATOM 1123 C C . LYS A 1 141 ? 0.707 -23.633 22.038 1.00 49.22 141 LYS A C 1
ATOM 1125 O O . LYS A 1 141 ? -0.321 -24.082 22.529 1.00 49.22 141 LYS A O 1
ATOM 1130 N N . GLU A 1 142 ? 1.157 -23.866 20.811 1.00 44.47 142 GLU A N 1
ATOM 1131 C CA . GLU A 1 142 ? 0.633 -24.850 19.859 1.00 44.47 142 GLU A CA 1
ATOM 1132 C C . GLU A 1 142 ? -0.513 -24.361 18.963 1.00 44.47 142 GLU A C 1
ATOM 1134 O O . GLU A 1 142 ? -1.693 -24.586 19.199 1.00 44.47 142 GLU A O 1
ATOM 1139 N N . MET A 1 143 ? -0.115 -23.773 17.834 1.00 35.00 143 MET A N 1
ATOM 1140 C CA . MET A 1 143 ? -0.490 -24.351 16.542 1.00 35.00 143 MET A CA 1
ATOM 1141 C C . MET A 1 143 ? 0.793 -24.470 15.712 1.00 35.00 143 MET A C 1
ATOM 1143 O O . MET A 1 143 ? 1.182 -23.534 15.012 1.00 35.00 143 MET A O 1
ATOM 1147 N N . LEU A 1 144 ? 1.504 -25.580 15.934 1.00 33.94 144 LEU A N 1
ATOM 1148 C CA . LEU A 1 144 ? 2.444 -26.151 14.966 1.00 33.94 144 LEU A CA 1
ATOM 1149 C C . LEU A 1 144 ? 1.646 -26.781 13.821 1.00 33.94 144 LE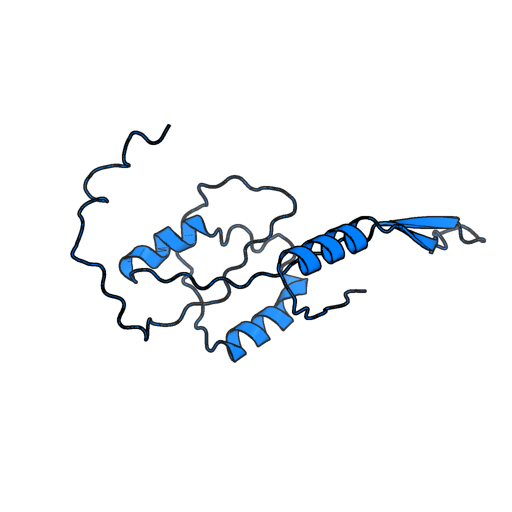U A C 1
ATOM 1151 O O . LEU A 1 144 ? 0.575 -27.356 14.124 1.00 33.94 144 LEU A O 1
#

Organism: NCBI:txid412755

Foldseek 3Di:
DDDDDDDDDDPVVVVVVQVVQQPDWDWDWDDDPPDPDTDIDTDGGHDDDDDDDDDDDPPVCLQVVDLALDPPDPPPCCVVCVVVLVVVCVVVVFAARDPNHDHHPDDDDPPDDRDDRHDDPDPPPDDPPDPPCCVVVPDPPDDD

Sequence (144 aa):
MHIYIAIRGLISAVKEWENFMSSQYLPFKVLEKGKKKPSPYLAQIQVRELKIYEIVCPKECEDKVMSMIKPGGFHGDSSKFKKPLRLLTKLLGLKKCSTNWKPNIIPNVGGLHILALGTKDDKMNWKPEKKTTVFDIGTPKEML

pLDDT: mean 73.71, std 15.08, range [33.94, 92.56]